Protein AF-A0A842W167-F1 (afdb_monomer_lite)

Secondary structure (DSSP, 8-state):
--GGGGHHHHHHHHHHHHHHHHHHHHHHHHHGGG-HHHHHHHHHHHHHHHHHHHHHHHHSHHHHHHHHHHT--HHHHHHHHHHHHHHHHHHHHHHHHHHHHHHHHHHHH-GGG---S-SS-HHHHHHHHHHHHHHHHHHHHHHHHHHTT--HHHHHHTT-

Structure (mmCIF, N/CA/C/O backbone):
data_AF-A0A842W167-F1
#
_entry.id   AF-A0A842W167-F1
#
loop_
_atom_site.group_PDB
_atom_site.id
_atom_site.type_symbol
_atom_site.label_atom_id
_atom_site.label_alt_id
_atom_site.label_comp_id
_atom_site.label_asym_id
_atom_site.label_entity_id
_atom_site.label_seq_id
_atom_site.pdbx_PDB_ins_code
_atom_site.Cartn_x
_atom_site.Cartn_y
_atom_site.Cartn_z
_atom_site.occupancy
_atom_site.B_iso_or_equiv
_atom_site.auth_seq_id
_atom_site.auth_comp_id
_atom_site.auth_asym_id
_atom_site.auth_atom_id
_atom_site.pdbx_PDB_model_num
ATOM 1 N N . MET A 1 1 ? -19.778 -0.955 2.519 1.00 43.28 1 MET A N 1
ATOM 2 C CA . MET A 1 1 ? -20.334 0.389 2.223 1.00 43.28 1 MET A CA 1
ATOM 3 C C . MET A 1 1 ? -20.007 1.471 3.270 1.00 43.28 1 MET A C 1
ATOM 5 O O . MET A 1 1 ? -20.262 2.632 2.982 1.00 43.28 1 MET A O 1
ATOM 9 N N .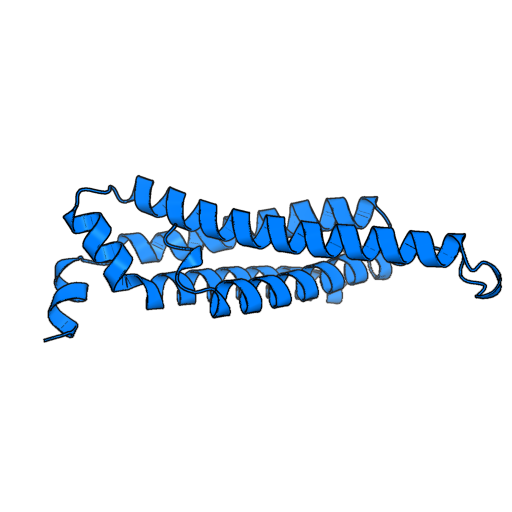 MET A 1 2 ? -19.348 1.172 4.408 1.00 45.38 2 MET A N 1
ATOM 10 C CA . MET A 1 2 ? -18.733 2.222 5.253 1.00 45.38 2 MET A CA 1
ATOM 11 C C . MET A 1 2 ? -17.439 2.811 4.653 1.00 45.38 2 MET A C 1
ATOM 13 O O . MET A 1 2 ? -17.234 4.012 4.775 1.00 45.38 2 MET A O 1
ATOM 17 N N . SER A 1 3 ? -16.626 2.042 3.912 1.00 43.44 3 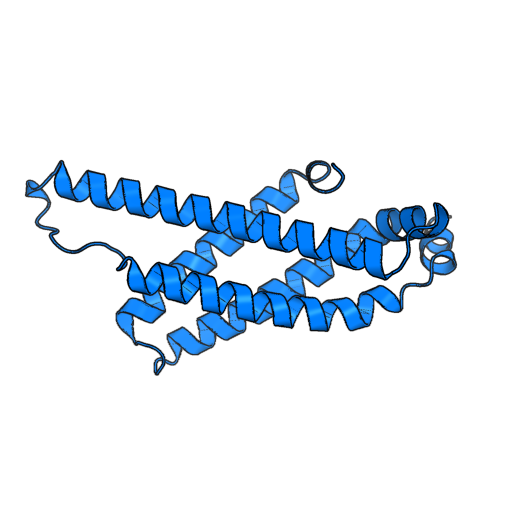SER A N 1
ATOM 18 C CA . SER A 1 3 ? -15.389 2.575 3.295 1.00 43.44 3 SER A CA 1
ATOM 19 C C . SER A 1 3 ? -15.641 3.642 2.213 1.00 43.44 3 SER A C 1
ATOM 21 O O . SER A 1 3 ? -14.847 4.564 2.042 1.00 43.44 3 SER A O 1
ATOM 23 N N . MET A 1 4 ? -16.799 3.606 1.536 1.00 48.00 4 MET A N 1
ATOM 24 C CA . MET A 1 4 ? -17.223 4.656 0.593 1.00 48.00 4 MET A CA 1
ATOM 25 C C . MET A 1 4 ? -17.689 5.952 1.274 1.00 48.00 4 MET A C 1
ATOM 27 O O . MET A 1 4 ? -17.828 6.979 0.605 1.00 48.00 4 MET A O 1
ATOM 31 N N . ARG A 1 5 ? -17.924 5.938 2.593 1.00 56.66 5 ARG A N 1
ATOM 32 C CA . ARG A 1 5 ? -18.454 7.090 3.335 1.00 56.66 5 ARG A CA 1
ATOM 33 C C . ARG A 1 5 ? -17.402 8.181 3.568 1.00 56.66 5 ARG A C 1
ATOM 35 O O . ARG A 1 5 ? -17.774 9.326 3.799 1.00 56.66 5 ARG A O 1
ATOM 42 N N . SER A 1 6 ? -16.109 7.892 3.390 1.00 64.50 6 SER A N 1
ATOM 43 C CA . SER A 1 6 ? -15.054 8.915 3.381 1.00 64.50 6 SER A CA 1
ATOM 44 C C . SER A 1 6 ? -14.264 8.932 2.068 1.00 64.50 6 SER A C 1
ATOM 46 O O . SER A 1 6 ? -13.053 8.702 2.058 1.00 64.50 6 SER A O 1
ATOM 48 N N . ARG A 1 7 ? -14.937 9.242 0.948 1.00 69.69 7 ARG A N 1
ATOM 49 C CA . ARG A 1 7 ? -14.317 9.352 -0.394 1.00 69.69 7 ARG A CA 1
ATOM 50 C C . ARG A 1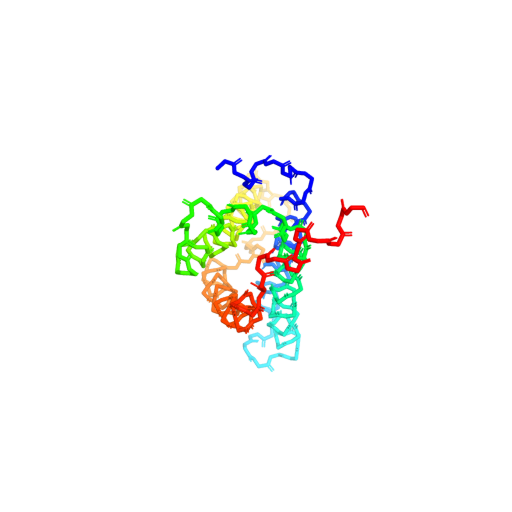 7 ? -12.976 10.102 -0.388 1.00 69.69 7 ARG A C 1
ATOM 52 O O . ARG A 1 7 ? -12.023 9.642 -1.002 1.00 69.69 7 ARG A O 1
ATOM 59 N N . LYS A 1 8 ? -12.874 11.209 0.362 1.00 77.19 8 LYS A N 1
ATOM 60 C CA . LYS A 1 8 ? -11.642 12.016 0.460 1.00 77.19 8 LYS A CA 1
ATOM 61 C C . LYS A 1 8 ? -10.446 11.231 1.015 1.00 77.19 8 LYS A C 1
ATOM 63 O O . LYS A 1 8 ? -9.352 11.343 0.481 1.00 77.19 8 LYS A O 1
ATOM 68 N N . ARG A 1 9 ? -10.644 10.412 2.053 1.00 77.38 9 ARG A N 1
ATOM 69 C CA . ARG A 1 9 ? -9.568 9.608 2.659 1.00 77.38 9 ARG A CA 1
ATOM 70 C C . ARG A 1 9 ? -9.115 8.502 1.734 1.00 77.38 9 ARG A C 1
ATOM 72 O O . ARG A 1 9 ? -7.920 8.339 1.535 1.00 77.38 9 ARG A O 1
ATOM 79 N N . PHE A 1 10 ? -10.078 7.778 1.169 1.00 82.62 10 PHE A N 1
ATOM 80 C CA . PHE A 1 10 ? -9.791 6.707 0.229 1.00 82.62 10 PHE A CA 1
ATOM 81 C C . PHE A 1 10 ? -8.883 7.210 -0.900 1.00 82.62 10 PHE A C 1
ATOM 83 O O . PHE A 1 10 ? -7.847 6.607 -1.155 1.00 82.62 10 PHE A O 1
ATOM 90 N N . ILE A 1 11 ? -9.204 8.369 -1.486 1.00 85.75 11 ILE A N 1
ATOM 91 C CA . ILE A 1 11 ? -8.395 8.986 -2.547 1.00 85.75 11 ILE A CA 1
ATOM 92 C C . ILE A 1 11 ? -6.982 9.333 -2.054 1.00 85.75 11 ILE A C 1
ATOM 94 O O . ILE A 1 11 ? -6.013 8.940 -2.695 1.00 85.75 11 ILE A O 1
ATOM 98 N N . VAL A 1 12 ? -6.845 10.020 -0.913 1.00 86.75 12 VAL A N 1
ATOM 99 C CA . VAL A 1 12 ? -5.529 10.433 -0.383 1.00 86.75 12 VAL A CA 1
ATOM 100 C C . VAL A 1 12 ? -4.630 9.228 -0.094 1.00 86.75 12 VAL A C 1
ATOM 102 O O . VAL A 1 12 ? -3.472 9.217 -0.505 1.00 86.75 12 VAL A O 1
ATOM 105 N N . PHE A 1 13 ? -5.156 8.197 0.570 1.00 83.62 13 PHE A N 1
ATOM 106 C CA . PHE A 1 13 ? -4.376 7.000 0.893 1.00 83.62 13 PHE A CA 1
ATOM 107 C C . PHE A 1 13 ? -4.045 6.174 -0.347 1.00 83.62 13 PHE A C 1
ATOM 109 O O . PHE A 1 13 ? -2.925 5.680 -0.451 1.00 83.62 13 PHE A O 1
ATOM 116 N N . THR A 1 14 ? -4.968 6.094 -1.309 1.00 88.69 14 THR A N 1
ATOM 117 C CA . THR A 1 14 ? -4.703 5.444 -2.597 1.00 88.69 14 THR A CA 1
ATOM 118 C C . THR A 1 14 ? -3.547 6.141 -3.308 1.00 88.69 14 THR A C 1
ATOM 120 O O . THR A 1 14 ? -2.565 5.479 -3.610 1.00 88.69 14 THR A O 1
ATOM 123 N N . LEU A 1 15 ? -3.596 7.469 -3.479 1.00 89.69 15 LEU A N 1
ATOM 124 C CA . LEU A 1 15 ? -2.532 8.237 -4.143 1.00 89.69 15 LEU A CA 1
ATOM 125 C C . LEU A 1 15 ? -1.171 8.079 -3.458 1.00 89.69 15 LEU A C 1
ATOM 127 O O . LEU A 1 15 ? -0.153 7.882 -4.120 1.00 89.69 15 LEU A O 1
ATOM 131 N N . MET A 1 16 ? -1.151 8.132 -2.127 1.00 87.62 16 MET A N 1
ATOM 132 C CA . MET A 1 16 ? 0.067 7.938 -1.345 1.00 87.62 16 MET A CA 1
ATOM 133 C C . MET A 1 16 ? 0.645 6.529 -1.537 1.00 87.62 16 MET A C 1
ATOM 135 O O . MET A 1 16 ? 1.857 6.370 -1.669 1.00 87.62 16 MET A O 1
ATOM 139 N N . TYR A 1 17 ? -0.210 5.505 -1.593 1.00 88.06 17 TYR A N 1
ATOM 140 C CA . TYR A 1 17 ? 0.211 4.122 -1.827 1.00 88.06 17 TYR A CA 1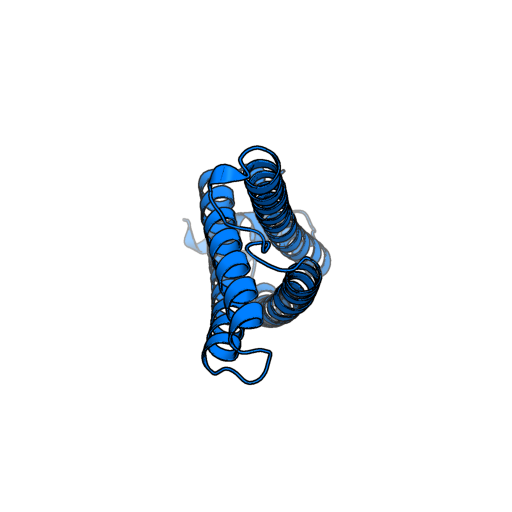
ATOM 141 C C . TYR A 1 17 ? 0.695 3.911 -3.260 1.00 88.06 17 TYR A C 1
ATOM 143 O O . TYR A 1 17 ? 1.683 3.209 -3.461 1.00 88.06 17 TYR A O 1
ATOM 151 N N . THR A 1 18 ? 0.063 4.554 -4.243 1.00 90.62 18 THR A N 1
ATOM 152 C CA . THR A 1 18 ? 0.525 4.562 -5.636 1.00 90.62 18 THR A CA 1
ATOM 153 C C . THR A 1 18 ? 1.936 5.149 -5.728 1.00 90.62 18 THR A C 1
ATOM 155 O O . THR A 1 18 ? 2.817 4.522 -6.310 1.00 90.62 18 THR A O 1
ATOM 158 N N . ALA A 1 19 ? 2.186 6.298 -5.090 1.00 90.06 19 ALA A N 1
ATOM 159 C CA . ALA A 1 19 ? 3.504 6.935 -5.085 1.00 90.06 19 ALA A CA 1
ATOM 160 C C . ALA A 1 19 ? 4.582 6.058 -4.420 1.00 90.06 19 ALA A C 1
ATOM 162 O O . ALA A 1 19 ? 5.674 5.909 -4.965 1.00 90.06 19 ALA A O 1
ATOM 163 N N . LEU A 1 20 ? 4.267 5.428 -3.282 1.00 87.88 20 LEU A N 1
ATOM 164 C CA . LEU A 1 20 ? 5.183 4.497 -2.612 1.00 87.88 20 LEU A CA 1
ATOM 165 C C . LEU A 1 20 ? 5.480 3.260 -3.456 1.00 87.88 20 LEU A C 1
ATOM 167 O O . LEU A 1 20 ? 6.623 2.821 -3.490 1.00 87.88 20 LEU A O 1
ATOM 171 N N . MET A 1 21 ? 4.476 2.694 -4.129 1.00 88.00 21 MET A N 1
ATOM 172 C CA . MET A 1 21 ? 4.683 1.529 -4.989 1.00 88.00 21 MET A CA 1
ATOM 173 C C . MET A 1 21 ? 5.552 1.863 -6.200 1.00 88.00 21 MET A C 1
ATOM 175 O O . MET A 1 21 ? 6.410 1.058 -6.562 1.00 88.00 21 MET A O 1
ATOM 179 N N . ILE A 1 22 ? 5.385 3.051 -6.790 1.00 88.56 22 ILE A N 1
ATOM 180 C CA . ILE A 1 22 ? 6.263 3.533 -7.864 1.00 88.56 22 ILE A CA 1
ATOM 181 C C . ILE A 1 22 ? 7.689 3.698 -7.338 1.00 88.56 22 ILE A C 1
ATOM 183 O O . ILE A 1 22 ? 8.614 3.142 -7.926 1.00 88.56 22 ILE A O 1
ATOM 187 N N . TRP A 1 23 ? 7.865 4.391 -6.207 1.00 88.31 23 TRP A N 1
ATOM 188 C CA . TRP A 1 23 ? 9.182 4.576 -5.591 1.00 88.31 23 TRP A CA 1
ATOM 189 C C . TRP A 1 23 ? 9.840 3.228 -5.306 1.00 88.31 23 TRP A C 1
ATOM 191 O O . TRP A 1 23 ? 10.958 2.980 -5.742 1.00 88.31 23 TRP A O 1
ATOM 201 N N . MET A 1 24 ? 9.155 2.334 -4.600 1.00 85.38 24 MET A N 1
ATOM 202 C CA . MET A 1 24 ? 9.709 1.045 -4.197 1.00 85.38 24 MET A CA 1
ATOM 203 C C . MET A 1 24 ? 10.107 0.188 -5.401 1.00 85.38 24 MET A C 1
ATOM 205 O O . MET A 1 24 ? 11.182 -0.410 -5.395 1.00 85.38 24 MET A O 1
ATOM 209 N N . SER A 1 25 ? 9.282 0.180 -6.448 1.00 86.56 25 SER A N 1
ATOM 210 C CA . SER A 1 25 ? 9.599 -0.515 -7.698 1.00 86.56 25 SER A CA 1
ATOM 211 C C . SER A 1 25 ? 10.811 0.094 -8.404 1.00 86.56 25 SER A C 1
ATOM 213 O O . SER A 1 25 ? 11.648 -0.639 -8.922 1.00 86.56 25 SER A O 1
ATOM 215 N N . TYR A 1 26 ? 10.943 1.421 -8.380 1.00 86.12 26 TYR A N 1
ATOM 216 C CA . TYR A 1 26 ? 12.097 2.125 -8.934 1.00 86.12 26 TYR A CA 1
ATOM 217 C C . TYR A 1 26 ? 13.388 1.845 -8.146 1.00 86.12 26 TYR A C 1
ATOM 219 O O . TYR A 1 26 ? 14.429 1.568 -8.738 1.00 86.12 26 TYR A O 1
ATOM 227 N N . SER A 1 27 ? 13.326 1.838 -6.811 1.00 85.12 27 SER A N 1
ATOM 228 C CA . SER A 1 27 ? 14.463 1.473 -5.956 1.00 85.12 27 SER A CA 1
ATOM 229 C C . SER A 1 27 ? 14.912 0.024 -6.168 1.00 85.12 27 SER A C 1
ATOM 231 O O . SER A 1 27 ? 16.111 -0.246 -6.154 1.00 85.12 27 SER A O 1
ATOM 233 N N . LEU A 1 28 ? 13.971 -0.899 -6.403 1.00 84.19 28 LEU A N 1
ATOM 234 C CA . LEU A 1 28 ? 14.285 -2.288 -6.753 1.00 84.19 28 LEU A CA 1
ATOM 235 C C . LEU A 1 28 ? 15.004 -2.407 -8.101 1.00 84.19 28 LEU A C 1
ATOM 237 O O . LEU A 1 28 ? 15.903 -3.235 -8.227 1.00 84.19 28 LEU A O 1
ATOM 241 N N . GLU A 1 29 ? 14.627 -1.588 -9.084 1.00 84.38 29 GLU A N 1
ATOM 242 C CA . GLU A 1 29 ? 15.272 -1.566 -10.400 1.00 84.38 29 GLU A CA 1
ATOM 243 C C . GLU A 1 29 ? 16.704 -1.011 -10.329 1.00 84.38 29 GLU A C 1
ATOM 245 O O . GLU A 1 29 ? 17.589 -1.552 -10.988 1.00 84.38 29 GLU A O 1
ATOM 250 N N . GLN A 1 30 ? 16.952 0.030 -9.521 1.00 81.06 30 GLN A N 1
ATOM 251 C CA . GLN A 1 30 ? 18.275 0.663 -9.437 1.00 81.06 30 GLN A CA 1
ATOM 252 C C . GLN A 1 30 ? 19.290 -0.079 -8.559 1.00 81.06 30 GLN A C 1
ATOM 254 O O . GLN A 1 30 ? 20.430 -0.259 -8.979 1.00 81.06 30 GLN A O 1
ATOM 259 N N . GLU A 1 31 ? 18.926 -0.458 -7.330 1.00 75.69 31 GLU A N 1
ATOM 260 C CA . GLU A 1 31 ? 19.915 -0.883 -6.320 1.00 75.69 31 GLU A CA 1
ATOM 261 C C . GLU A 1 31 ? 19.751 -2.340 -5.858 1.00 75.69 31 GLU A C 1
ATOM 263 O O . GLU A 1 31 ? 20.497 -2.805 -4.989 1.00 75.69 31 GLU A O 1
ATOM 268 N N . ALA A 1 32 ? 18.789 -3.078 -6.429 1.00 70.12 32 ALA A N 1
ATOM 269 C CA . ALA A 1 32 ? 18.372 -4.399 -5.957 1.00 70.12 32 ALA A CA 1
ATOM 270 C C . ALA A 1 32 ? 18.110 -4.424 -4.425 1.00 70.12 32 ALA A C 1
ATOM 272 O O . ALA A 1 32 ? 18.048 -3.398 -3.747 1.00 70.12 32 ALA A O 1
ATOM 273 N N . ALA A 1 33 ? 17.926 -5.605 -3.830 1.00 68.06 33 ALA A N 1
ATOM 274 C CA . ALA A 1 33 ? 17.582 -5.737 -2.404 1.00 68.06 33 ALA A CA 1
ATOM 275 C C . ALA A 1 33 ? 18.717 -5.357 -1.415 1.00 68.06 33 ALA A C 1
ATOM 277 O O . ALA A 1 33 ? 18.552 -5.500 -0.202 1.00 68.06 33 ALA A O 1
ATOM 278 N N . ALA A 1 34 ? 19.871 -4.897 -1.909 1.00 73.75 34 ALA A N 1
ATOM 279 C CA . ALA A 1 34 ? 21.025 -4.501 -1.098 1.00 73.75 34 ALA A CA 1
ATOM 280 C C . ALA A 1 34 ? 21.135 -2.976 -0.898 1.00 73.75 34 ALA A C 1
ATOM 282 O O . ALA A 1 34 ? 21.896 -2.528 -0.040 1.00 73.75 34 ALA A O 1
ATOM 283 N N . GLY A 1 35 ? 20.374 -2.185 -1.660 1.00 79.19 35 GLY A N 1
ATOM 284 C CA . GLY A 1 35 ? 20.391 -0.727 -1.593 1.00 79.19 35 GLY A CA 1
ATOM 285 C C . GLY A 1 35 ? 19.815 -0.161 -0.298 1.00 79.19 35 GLY A C 1
ATOM 286 O O . GLY A 1 35 ? 18.787 -0.620 0.208 1.00 79.19 35 GLY A O 1
ATOM 287 N N . ILE A 1 36 ? 20.431 0.902 0.223 1.00 82.69 36 ILE A N 1
ATOM 288 C CA . ILE A 1 36 ? 19.878 1.658 1.358 1.00 82.69 36 ILE A CA 1
ATOM 289 C C . ILE A 1 36 ? 18.517 2.255 0.966 1.00 82.69 36 ILE A C 1
ATOM 291 O O . ILE A 1 36 ? 17.586 2.257 1.774 1.00 82.69 36 ILE A O 1
ATOM 295 N N . SER A 1 37 ? 18.371 2.700 -0.288 1.00 81.06 37 SER A N 1
ATOM 296 C CA . SER A 1 37 ? 17.118 3.261 -0.804 1.00 81.06 37 SER A CA 1
ATOM 297 C C . SER A 1 37 ? 15.962 2.253 -0.755 1.00 81.06 37 SER A C 1
ATOM 299 O O . SER A 1 37 ? 14.843 2.615 -0.385 1.00 81.06 37 SER A O 1
ATOM 301 N N . PHE A 1 38 ? 16.244 0.974 -1.027 1.00 80.75 38 PHE A N 1
ATOM 302 C CA . PHE A 1 38 ? 15.276 -0.114 -0.937 1.00 80.75 38 PHE A CA 1
ATOM 303 C C . PHE A 1 38 ? 14.781 -0.315 0.500 1.00 80.75 38 PHE A C 1
ATOM 305 O O . PHE A 1 38 ? 13.573 -0.342 0.744 1.00 80.75 38 PHE A O 1
ATOM 312 N N . TRP A 1 39 ? 15.690 -0.390 1.474 1.00 82.69 39 TRP A N 1
ATOM 313 C CA . TRP A 1 39 ? 15.305 -0.555 2.879 1.00 82.69 39 TRP A CA 1
ATOM 314 C C . TRP A 1 39 ? 14.530 0.649 3.422 1.00 82.69 39 TRP A C 1
ATOM 316 O O . TRP A 1 39 ? 13.590 0.468 4.198 1.00 82.69 39 TRP A O 1
ATOM 326 N N . ILE A 1 40 ? 14.850 1.866 2.970 1.00 85.44 40 ILE A N 1
ATOM 327 C CA . ILE A 1 40 ? 14.068 3.074 3.281 1.00 85.44 40 ILE A CA 1
ATOM 328 C C . ILE A 1 40 ? 12.657 2.980 2.679 1.00 85.44 40 ILE A C 1
ATOM 330 O O . ILE A 1 40 ? 11.680 3.321 3.352 1.00 85.44 40 ILE A O 1
ATOM 334 N N . ALA A 1 41 ? 12.513 2.481 1.449 1.00 81.12 41 ALA A N 1
ATOM 335 C CA . ALA A 1 41 ? 11.207 2.273 0.823 1.00 81.12 41 ALA A CA 1
ATOM 336 C C . ALA A 1 41 ? 10.369 1.229 1.589 1.00 81.12 41 ALA A C 1
ATOM 338 O O . ALA A 1 41 ? 9.200 1.469 1.899 1.00 81.12 41 ALA A O 1
ATOM 339 N N . VAL A 1 42 ? 10.977 0.113 2.001 1.00 82.31 42 VAL A N 1
ATOM 340 C CA . VAL A 1 42 ? 10.308 -0.903 2.831 1.00 82.31 42 VAL A CA 1
ATOM 341 C C . VAL A 1 42 ? 9.892 -0.312 4.178 1.00 82.31 42 VAL A C 1
ATOM 343 O O . VAL A 1 42 ? 8.729 -0.421 4.567 1.00 82.31 42 VAL A O 1
ATOM 346 N N . LEU A 1 43 ? 10.801 0.361 4.884 1.00 84.62 43 LEU A N 1
ATOM 347 C CA . LEU A 1 43 ? 10.513 0.922 6.202 1.00 84.62 43 LEU A CA 1
ATOM 348 C C . LEU A 1 43 ? 9.436 2.009 6.128 1.00 84.62 43 LEU A C 1
ATOM 350 O O . LEU A 1 43 ? 8.509 2.006 6.939 1.00 84.62 43 LEU A O 1
ATOM 354 N N . SER A 1 44 ? 9.496 2.891 5.128 1.00 83.94 44 SER A N 1
ATOM 355 C CA . SER A 1 44 ? 8.460 3.906 4.911 1.00 83.94 44 SER A CA 1
ATOM 356 C C . SER A 1 44 ? 7.099 3.271 4.615 1.00 83.94 44 SER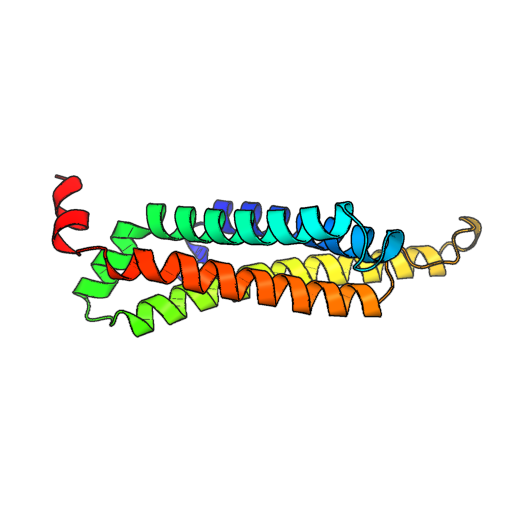 A C 1
ATOM 358 O O . SER A 1 44 ? 6.102 3.719 5.180 1.00 83.94 44 SER A O 1
ATOM 360 N N . SER A 1 45 ? 7.043 2.176 3.847 1.00 80.88 45 SER A N 1
ATOM 361 C CA . SER A 1 45 ? 5.796 1.440 3.597 1.00 80.88 45 SER A CA 1
ATOM 362 C C . SER A 1 45 ? 5.186 0.848 4.875 1.00 80.88 45 SER A C 1
ATOM 364 O O . SER A 1 45 ? 3.978 0.972 5.091 1.00 80.88 45 SER A O 1
ATOM 366 N N . VAL A 1 46 ? 6.008 0.291 5.774 1.00 82.12 46 VAL A N 1
ATOM 367 C CA . VAL A 1 46 ? 5.558 -0.224 7.079 1.00 82.12 46 VAL A CA 1
ATOM 368 C C . VAL A 1 46 ? 5.045 0.918 7.954 1.00 82.12 46 VAL A C 1
ATOM 370 O O . VAL A 1 46 ? 3.957 0.820 8.524 1.00 82.12 46 VAL A O 1
ATOM 373 N N . VAL A 1 47 ? 5.788 2.023 8.037 1.00 84.81 47 VAL A N 1
ATOM 374 C CA . VAL A 1 47 ? 5.394 3.199 8.825 1.00 84.81 47 VAL A CA 1
ATOM 375 C C . VAL A 1 47 ? 4.074 3.778 8.314 1.00 84.81 47 VAL A C 1
ATOM 377 O O . VAL A 1 47 ? 3.175 4.047 9.110 1.00 84.81 47 VAL A O 1
ATOM 380 N N . LEU A 1 48 ? 3.917 3.917 6.997 1.00 82.31 48 LEU A N 1
ATOM 381 C CA . LEU A 1 48 ? 2.708 4.453 6.365 1.00 82.31 48 LEU A CA 1
ATOM 382 C C . LEU A 1 48 ? 1.515 3.502 6.483 1.00 82.31 48 LEU A C 1
ATOM 384 O O . LEU A 1 48 ? 0.391 3.962 6.680 1.00 82.31 48 LEU A O 1
ATOM 388 N N . SER A 1 49 ? 1.750 2.191 6.437 1.00 77.31 49 SER A N 1
ATOM 389 C CA . SER A 1 49 ? 0.756 1.159 6.749 1.00 77.31 49 SER A CA 1
ATOM 390 C C . SER A 1 49 ? 0.229 1.305 8.181 1.00 77.31 49 SER A C 1
ATOM 392 O O . SER A 1 49 ? -0.981 1.415 8.398 1.00 77.31 49 SER A O 1
ATOM 394 N N . VAL A 1 50 ? 1.131 1.403 9.163 1.00 78.81 50 VAL A N 1
ATOM 395 C CA . VAL A 1 50 ? 0.764 1.575 10.577 1.00 78.81 50 VAL A CA 1
ATOM 396 C C . VAL A 1 50 ? 0.048 2.905 10.802 1.00 78.81 50 VAL A C 1
ATOM 398 O O . VAL A 1 50 ? -0.968 2.943 11.497 1.00 78.81 50 VAL A O 1
ATOM 401 N N . LEU A 1 51 ? 0.540 3.990 10.201 1.00 81.88 51 LEU A N 1
ATOM 402 C CA . LEU A 1 51 ? -0.057 5.320 10.302 1.00 81.88 51 LEU A CA 1
ATOM 403 C C . LEU A 1 51 ? -1.458 5.349 9.683 1.00 81.88 51 LEU A C 1
ATOM 405 O O . LEU A 1 51 ? -2.379 5.894 10.291 1.00 81.88 51 LEU A O 1
ATOM 409 N N . TYR A 1 52 ? -1.649 4.726 8.519 1.00 79.00 52 TYR A N 1
ATOM 410 C CA . TYR A 1 52 ? -2.964 4.624 7.892 1.00 79.00 52 TYR A CA 1
ATOM 411 C C . TYR A 1 52 ? -3.939 3.839 8.767 1.00 79.00 52 TYR A C 1
ATOM 413 O O . TYR A 1 52 ? -5.017 4.346 9.082 1.00 79.00 52 TYR A O 1
ATOM 421 N N . ALA A 1 53 ? -3.540 2.647 9.220 1.00 75.25 53 ALA A N 1
ATOM 422 C CA . ALA A 1 53 ? -4.363 1.828 10.100 1.00 75.25 53 ALA A CA 1
ATOM 423 C C . ALA A 1 53 ? -4.721 2.591 11.384 1.00 75.25 53 ALA A C 1
ATOM 425 O O . ALA A 1 53 ? -5.881 2.607 11.794 1.00 75.25 53 ALA A O 1
ATOM 426 N N . TRP A 1 54 ? -3.759 3.298 11.983 1.00 77.69 54 TRP A N 1
ATOM 427 C CA . TRP A 1 54 ? -3.998 4.149 13.145 1.00 77.69 54 TRP A CA 1
ATOM 428 C C . TRP A 1 54 ? -5.051 5.218 12.851 1.00 77.69 54 TRP A C 1
ATOM 430 O O . TRP A 1 54 ? -6.015 5.339 13.610 1.00 77.69 54 TRP A O 1
ATOM 440 N N . ILE A 1 55 ? -4.880 6.016 11.791 1.00 79.94 55 ILE A N 1
ATOM 441 C CA . ILE A 1 55 ? -5.812 7.100 11.436 1.00 79.94 55 ILE A CA 1
ATOM 442 C C . ILE A 1 55 ? -7.214 6.539 11.192 1.00 79.94 55 ILE A C 1
ATOM 444 O O . ILE A 1 55 ? -8.185 7.088 11.720 1.00 79.94 55 ILE A O 1
ATOM 448 N N . LEU A 1 56 ? -7.305 5.427 10.461 1.00 78.31 56 LEU A N 1
ATOM 449 C CA . LEU A 1 56 ? -8.547 4.717 10.174 1.00 78.31 56 LEU A CA 1
ATOM 450 C C . LEU A 1 56 ? -9.281 4.345 11.468 1.00 78.31 56 LEU A C 1
ATOM 452 O O . LEU A 1 56 ? -10.433 4.730 11.666 1.00 78.31 56 LEU A O 1
ATOM 456 N N . ILE A 1 57 ? -8.589 3.680 12.396 1.00 74.62 57 ILE A N 1
ATOM 457 C CA . ILE A 1 57 ? -9.152 3.287 13.695 1.00 74.62 57 ILE A CA 1
ATOM 458 C C . ILE A 1 57 ? -9.564 4.519 14.500 1.00 74.62 57 ILE A C 1
ATOM 460 O O . ILE A 1 57 ? -10.598 4.504 15.168 1.00 74.62 57 ILE A O 1
ATOM 464 N N . ASN A 1 58 ? -8.751 5.578 14.473 1.00 76.88 58 ASN A N 1
ATOM 465 C CA . ASN A 1 58 ? -8.966 6.747 15.311 1.00 76.88 58 ASN A CA 1
ATOM 466 C C . ASN A 1 58 ? -10.203 7.554 14.915 1.00 76.88 58 ASN A C 1
ATOM 468 O O . ASN A 1 58 ? -10.873 8.097 15.793 1.00 76.88 58 ASN A O 1
ATOM 472 N N . GLN A 1 59 ? -10.488 7.641 13.621 1.00 76.06 59 GLN A N 1
ATOM 473 C CA . GLN A 1 59 ? -11.631 8.390 13.106 1.00 76.06 59 GLN A CA 1
ATOM 474 C C . GLN A 1 59 ? -12.916 7.562 13.124 1.00 76.06 59 GLN A C 1
ATOM 476 O O . GLN A 1 59 ? -13.987 8.101 13.386 1.00 76.06 59 GLN A O 1
ATOM 481 N N . GLU A 1 60 ? -12.812 6.246 12.939 1.00 76.56 60 GLU A N 1
ATOM 482 C CA . GLU A 1 60 ? -13.966 5.342 12.944 1.00 76.56 60 GLU A CA 1
ATOM 483 C C . GLU A 1 60 ? -14.285 4.776 14.337 1.00 76.56 60 GLU A C 1
ATOM 485 O O . GLU A 1 60 ? -15.081 3.846 14.446 1.00 76.56 60 GLU A O 1
ATOM 490 N N . LYS A 1 61 ? -13.724 5.316 15.434 1.00 78.50 61 LYS A N 1
ATOM 491 C CA . LYS A 1 61 ? -13.971 4.788 16.797 1.00 78.50 61 LYS A CA 1
ATOM 492 C C . LYS A 1 61 ? -15.457 4.642 17.118 1.00 78.50 61 LYS A C 1
ATOM 494 O O . LYS A 1 61 ? -15.840 3.666 17.758 1.00 78.50 61 LYS A O 1
ATOM 499 N N . LEU A 1 62 ? -16.288 5.585 16.669 1.00 76.88 62 LEU A N 1
ATOM 500 C CA . LEU A 1 62 ? -17.735 5.525 16.870 1.00 76.88 62 LEU A CA 1
ATOM 501 C C . LEU A 1 62 ? -18.404 4.479 15.968 1.00 76.88 62 LEU A C 1
ATOM 503 O O . LEU A 1 62 ? -19.244 3.719 16.445 1.00 76.88 62 LEU A O 1
ATOM 507 N N . GLY A 1 63 ? -18.007 4.385 14.696 1.00 79.75 63 GLY A N 1
ATOM 508 C CA . GLY A 1 63 ? -18.475 3.325 13.796 1.00 79.75 63 GLY A CA 1
ATOM 509 C C . GLY A 1 63 ? -18.141 1.933 14.343 1.00 79.75 63 GLY A C 1
ATOM 510 O O . GLY A 1 63 ? -18.988 1.049 14.398 1.00 79.75 63 GLY A O 1
ATOM 511 N N . LEU A 1 64 ? -16.933 1.765 14.877 1.00 81.38 64 LEU A N 1
ATOM 512 C CA . LEU A 1 64 ? -16.492 0.524 15.509 1.00 81.38 64 LEU A CA 1
ATOM 513 C C . LEU A 1 64 ? -17.226 0.242 16.829 1.00 81.38 64 LEU A C 1
ATOM 515 O O . LEU A 1 64 ? -17.588 -0.902 17.095 1.00 81.38 64 LEU A O 1
ATOM 519 N N . ALA A 1 65 ? -17.473 1.261 17.658 1.00 80.81 65 ALA A N 1
ATOM 520 C CA . ALA A 1 65 ? -18.225 1.101 18.904 1.00 80.81 65 ALA A CA 1
ATOM 521 C C . ALA A 1 65 ? -19.692 0.729 18.643 1.00 80.81 65 ALA A C 1
ATOM 523 O O . ALA A 1 65 ? -20.213 -0.167 19.301 1.00 80.81 65 ALA A O 1
ATOM 524 N N . THR A 1 66 ? -20.332 1.360 17.656 1.00 83.75 66 THR A N 1
ATOM 525 C CA . THR A 1 66 ? -21.708 1.036 17.249 1.00 83.75 66 THR A CA 1
ATOM 526 C C . THR A 1 66 ? -21.809 -0.372 16.665 1.00 83.75 66 THR A C 1
ATOM 528 O O . THR A 1 66 ? -22.711 -1.108 17.054 1.00 83.75 66 THR A O 1
ATOM 531 N N . LEU A 1 67 ? -20.845 -0.806 15.843 1.00 85.38 67 LEU A N 1
ATOM 532 C CA . LEU A 1 67 ? -20.766 -2.198 15.375 1.00 85.38 67 LEU A CA 1
ATOM 533 C C . LEU A 1 67 ? -20.683 -3.189 16.546 1.00 85.38 67 LEU A C 1
ATOM 535 O O . LEU A 1 67 ? -21.428 -4.169 16.569 1.00 85.38 67 LEU A O 1
ATOM 539 N N . LYS A 1 68 ? -19.853 -2.907 17.561 1.00 84.62 68 LYS A N 1
ATOM 540 C CA . LYS A 1 68 ? -19.794 -3.732 18.783 1.00 84.62 68 LYS A CA 1
ATOM 541 C C . LYS A 1 68 ? -21.126 -3.754 19.543 1.00 84.62 68 LYS A C 1
ATOM 543 O O . LYS A 1 68 ? -21.485 -4.794 20.080 1.00 84.62 68 LYS A O 1
ATOM 548 N N . CYS A 1 69 ? -21.870 -2.647 19.573 1.00 85.06 69 CYS A N 1
ATOM 549 C CA . CYS A 1 69 ? -23.200 -2.589 20.193 1.00 85.06 69 CYS A CA 1
ATOM 550 C C . CYS A 1 69 ? -24.268 -3.384 19.424 1.00 85.06 69 CYS A C 1
ATOM 552 O O . CYS A 1 69 ? -25.208 -3.870 20.042 1.00 85.06 69 CYS A O 1
ATOM 554 N N . ILE A 1 70 ? -24.118 -3.541 18.106 1.00 88.62 70 ILE A N 1
ATOM 555 C CA . ILE A 1 70 ? -25.009 -4.354 17.258 1.00 88.62 70 ILE A CA 1
ATOM 556 C C . ILE A 1 70 ? -24.684 -5.860 17.383 1.00 88.62 70 ILE A C 1
ATOM 558 O O . ILE A 1 70 ? -25.450 -6.700 16.922 1.00 88.62 70 ILE A O 1
ATOM 562 N N . GLY A 1 71 ? -23.578 -6.216 18.048 1.00 89.25 71 GLY A N 1
ATOM 563 C CA . GLY A 1 71 ? -23.180 -7.602 18.306 1.00 89.25 71 GLY A CA 1
ATOM 564 C C . GLY A 1 71 ? -22.023 -8.109 17.444 1.00 89.25 71 GLY A C 1
ATOM 565 O O . GLY A 1 71 ? -21.727 -9.300 17.483 1.00 89.25 71 GLY A O 1
ATOM 566 N N . TYR A 1 72 ? -21.336 -7.239 16.690 1.00 89.50 72 TYR A N 1
ATOM 567 C CA . TYR A 1 72 ? -20.144 -7.649 15.940 1.00 89.50 72 TYR A CA 1
ATOM 568 C C . TYR A 1 72 ? -19.032 -8.098 16.887 1.00 89.50 72 TYR A C 1
ATOM 570 O O . TYR A 1 72 ? -18.682 -7.400 17.848 1.00 89.50 72 TYR A O 1
ATOM 578 N N . THR A 1 73 ? -18.414 -9.233 16.569 1.00 87.50 73 THR A N 1
ATOM 579 C CA . THR A 1 73 ? -17.248 -9.704 17.308 1.00 87.50 73 THR A CA 1
ATOM 580 C C . THR A 1 73 ? -16.006 -8.902 16.921 1.00 87.50 73 THR A C 1
ATOM 582 O O . THR A 1 73 ? -15.924 -8.239 15.883 1.00 87.50 73 THR A O 1
ATOM 585 N N . ASN A 1 74 ? -14.968 -8.998 17.751 1.00 82.62 74 ASN A N 1
ATOM 586 C CA . ASN A 1 74 ? -13.662 -8.429 17.427 1.00 82.62 74 ASN A CA 1
ATOM 587 C C . ASN A 1 74 ? -13.068 -9.006 16.126 1.00 82.62 74 ASN A C 1
ATOM 589 O O . ASN A 1 74 ? -12.300 -8.321 15.451 1.00 82.62 74 ASN A O 1
ATOM 593 N N . ASN A 1 75 ? -13.416 -10.250 15.784 1.00 84.44 75 ASN A N 1
ATOM 594 C CA . ASN A 1 75 ? -12.928 -10.919 14.584 1.00 84.44 75 ASN A CA 1
ATOM 595 C C . ASN A 1 75 ? -13.601 -10.363 13.322 1.00 84.44 75 ASN A C 1
ATOM 597 O O . ASN A 1 75 ? -12.928 -10.140 12.321 1.00 84.44 75 ASN A O 1
ATOM 601 N N . ASP A 1 76 ? -14.896 -10.051 13.395 1.00 86.75 76 ASP A N 1
ATOM 602 C CA . ASP A 1 76 ? -15.638 -9.449 12.281 1.00 86.75 76 ASP A CA 1
ATOM 603 C C . ASP A 1 76 ? -15.115 -8.043 11.975 1.00 86.75 76 ASP A C 1
ATOM 605 O O . ASP A 1 76 ? -14.821 -7.704 10.829 1.00 86.75 76 ASP A O 1
ATOM 609 N N . ILE A 1 77 ? -14.903 -7.245 13.026 1.00 82.69 77 ILE A N 1
ATOM 610 C CA . ILE A 1 77 ? -14.304 -5.908 12.919 1.00 82.69 77 ILE A CA 1
ATOM 611 C C . ILE A 1 77 ? -12.906 -5.982 12.299 1.00 82.69 77 ILE A C 1
ATOM 613 O O . ILE A 1 77 ? -12.555 -5.156 11.455 1.00 82.69 77 ILE A O 1
ATOM 617 N N . ARG A 1 78 ? -12.112 -6.986 12.687 1.00 79.38 78 ARG A N 1
ATOM 618 C CA . ARG A 1 78 ? -10.788 -7.221 12.108 1.00 79.38 78 ARG A CA 1
ATOM 619 C C . ARG A 1 78 ? -10.888 -7.471 10.606 1.00 79.38 78 ARG A C 1
ATOM 621 O O . ARG A 1 78 ? -10.173 -6.827 9.848 1.00 79.38 78 ARG A O 1
ATOM 628 N N . THR A 1 79 ? -11.772 -8.366 10.179 1.00 83.62 79 THR A N 1
ATOM 629 C CA . THR A 1 79 ? -11.953 -8.695 8.759 1.00 83.62 79 THR A CA 1
ATOM 630 C C . THR A 1 79 ? -12.382 -7.473 7.944 1.00 83.62 79 THR A C 1
ATOM 632 O O . THR A 1 79 ? -11.883 -7.281 6.840 1.00 83.62 79 THR A O 1
ATOM 635 N N . ILE A 1 80 ? -13.224 -6.596 8.504 1.00 84.81 80 ILE A N 1
ATOM 636 C CA . ILE A 1 80 ? -13.629 -5.337 7.854 1.00 84.81 80 ILE A CA 1
ATOM 637 C C . ILE A 1 80 ? -12.429 -4.405 7.639 1.00 84.81 80 ILE A C 1
ATOM 639 O O . ILE A 1 80 ? -12.238 -3.909 6.530 1.00 84.81 80 ILE A O 1
ATOM 643 N N . ILE A 1 81 ? -11.604 -4.187 8.670 1.00 80.06 81 ILE A N 1
ATOM 644 C CA . ILE A 1 81 ? -10.424 -3.307 8.580 1.00 80.06 81 ILE A CA 1
ATOM 645 C C . ILE A 1 81 ? -9.394 -3.877 7.596 1.00 80.06 81 ILE A C 1
ATOM 647 O O . ILE A 1 81 ? -8.856 -3.142 6.771 1.00 80.06 81 ILE A O 1
ATOM 651 N N . ILE A 1 82 ? -9.142 -5.188 7.657 1.00 81.12 82 ILE A N 1
ATOM 652 C CA . ILE A 1 82 ? -8.244 -5.876 6.720 1.00 81.12 82 ILE A CA 1
ATOM 653 C C . ILE A 1 82 ? -8.760 -5.731 5.288 1.00 81.12 82 ILE A C 1
ATOM 655 O O . ILE A 1 82 ? -7.987 -5.385 4.399 1.00 81.12 82 ILE A O 1
ATOM 659 N N . GLY A 1 83 ? -10.060 -5.942 5.073 1.00 84.00 83 GLY A N 1
ATOM 660 C CA . GLY A 1 83 ? -10.689 -5.786 3.766 1.00 84.00 83 GLY A CA 1
ATOM 661 C C . GLY A 1 83 ? -10.556 -4.369 3.210 1.00 84.00 83 GLY A C 1
ATOM 662 O O . GLY A 1 83 ? -10.286 -4.213 2.025 1.00 84.00 83 GLY A O 1
ATOM 663 N N . GLU A 1 84 ? -10.680 -3.335 4.047 1.00 83.12 84 GLU A N 1
ATOM 664 C CA . GLU A 1 84 ? -10.483 -1.944 3.615 1.00 83.12 84 GLU A CA 1
ATOM 665 C C . GLU A 1 84 ? -9.036 -1.670 3.194 1.00 83.12 84 GLU A C 1
ATOM 667 O O . GLU A 1 84 ? -8.810 -1.054 2.152 1.00 83.12 84 GLU A O 1
ATOM 672 N N . ILE A 1 85 ? -8.059 -2.167 3.955 1.00 80.69 85 ILE A N 1
ATOM 673 C CA . ILE A 1 85 ? -6.642 -1.996 3.618 1.00 80.69 85 ILE A CA 1
ATOM 674 C C . ILE A 1 85 ? -6.318 -2.743 2.322 1.00 80.69 85 ILE A C 1
ATOM 676 O O . ILE A 1 85 ? -5.809 -2.123 1.396 1.00 80.69 85 ILE A O 1
ATOM 680 N N . ILE A 1 86 ? -6.691 -4.023 2.206 1.00 83.50 86 ILE A N 1
ATOM 681 C CA . ILE A 1 86 ? -6.497 -4.813 0.976 1.00 83.50 86 ILE A CA 1
ATOM 682 C C . ILE A 1 86 ? -7.173 -4.139 -0.224 1.00 83.50 86 ILE A C 1
ATOM 684 O O . ILE A 1 86 ? -6.638 -4.141 -1.332 1.00 83.50 86 ILE A O 1
ATOM 688 N N . TRP A 1 87 ? -8.341 -3.531 -0.023 1.00 86.94 87 TRP A N 1
ATOM 689 C CA . TRP A 1 87 ? -9.039 -2.819 -1.085 1.00 86.94 87 TRP A CA 1
ATOM 690 C C . TRP A 1 87 ? -8.253 -1.601 -1.584 1.00 86.94 87 TRP A C 1
ATOM 692 O O . TRP A 1 87 ? -8.040 -1.462 -2.788 1.00 86.94 87 TRP A O 1
ATOM 702 N N . VAL A 1 88 ? -7.775 -0.738 -0.680 1.00 86.94 88 VAL A N 1
ATOM 703 C CA . VAL A 1 88 ? -6.955 0.435 -1.045 1.00 86.94 88 VAL A CA 1
ATOM 704 C C . VAL A 1 88 ? -5.692 0.014 -1.790 1.00 86.94 88 VAL A C 1
ATOM 706 O O . VAL A 1 88 ? -5.285 0.665 -2.750 1.00 86.94 88 VAL A O 1
ATOM 709 N N . THR A 1 89 ? -5.080 -1.089 -1.376 1.00 85.12 89 THR A N 1
ATOM 710 C CA . THR A 1 89 ? -3.794 -1.540 -1.912 1.00 85.12 89 THR A CA 1
ATOM 711 C C . THR A 1 89 ? -3.963 -2.179 -3.276 1.00 85.12 89 THR A C 1
ATOM 713 O O . THR A 1 89 ? -3.188 -1.882 -4.181 1.00 85.12 89 THR A O 1
ATOM 716 N N . THR A 1 90 ? -5.044 -2.937 -3.462 1.00 87.44 90 THR A N 1
ATOM 717 C CA . THR A 1 90 ? -5.460 -3.460 -4.767 1.00 87.44 90 THR A CA 1
ATOM 718 C C . THR A 1 90 ? -5.739 -2.325 -5.748 1.00 87.44 90 THR A C 1
ATOM 720 O O . THR A 1 90 ? -5.246 -2.352 -6.871 1.00 87.44 90 THR A O 1
ATOM 723 N N . VAL A 1 91 ? -6.480 -1.289 -5.338 1.00 90.62 91 VAL A N 1
ATOM 724 C CA . VAL A 1 91 ? -6.771 -0.145 -6.219 1.00 90.62 91 VAL A CA 1
ATOM 725 C C . VAL A 1 91 ? -5.502 0.632 -6.557 1.00 90.62 91 VAL A C 1
ATOM 727 O O . VAL A 1 91 ? -5.279 0.961 -7.720 1.00 90.62 91 VAL A O 1
ATOM 730 N N . ALA A 1 92 ? -4.639 0.891 -5.575 1.00 89.38 92 ALA A N 1
ATOM 731 C CA . ALA A 1 92 ? -3.364 1.548 -5.825 1.00 89.38 92 ALA A CA 1
ATOM 732 C C . ALA A 1 92 ? -2.479 0.725 -6.780 1.00 89.38 92 ALA A C 1
ATOM 734 O O . ALA A 1 92 ? -1.835 1.311 -7.647 1.00 89.38 92 ALA A O 1
ATOM 735 N N . PHE A 1 93 ? -2.495 -0.608 -6.675 1.00 88.31 93 PHE A N 1
ATOM 736 C CA . PHE A 1 93 ? -1.788 -1.500 -7.593 1.00 88.31 93 PHE A CA 1
ATOM 737 C C . PHE A 1 93 ? -2.338 -1.401 -9.019 1.00 88.31 93 PHE A C 1
ATOM 739 O O . PHE A 1 93 ? -1.559 -1.228 -9.952 1.00 88.31 93 PHE A O 1
ATOM 746 N N . LEU A 1 94 ? -3.662 -1.450 -9.190 1.00 91.06 94 LEU A N 1
ATOM 747 C CA . LEU A 1 94 ? -4.293 -1.319 -10.506 1.00 91.06 94 LEU A CA 1
ATOM 748 C C . LEU A 1 94 ? -3.918 0.003 -11.186 1.00 91.06 94 LEU A C 1
ATOM 750 O O . LEU A 1 94 ? -3.627 0.010 -12.376 1.00 91.06 94 LEU A O 1
ATOM 754 N N . ILE A 1 95 ? -3.846 1.103 -10.428 1.00 92.31 95 ILE A N 1
ATOM 755 C CA . ILE A 1 95 ? -3.404 2.404 -10.955 1.00 92.31 95 ILE A CA 1
ATOM 756 C C . ILE A 1 95 ? -1.948 2.343 -11.439 1.00 92.31 95 ILE A C 1
ATOM 758 O O . ILE A 1 95 ? -1.643 2.852 -12.515 1.00 92.31 95 ILE A O 1
ATOM 762 N N . VAL A 1 96 ? -1.046 1.728 -10.666 1.00 90.25 96 VAL A N 1
ATOM 763 C CA . VAL A 1 96 ? 0.364 1.564 -11.064 1.00 90.25 96 VAL A CA 1
ATOM 764 C C . VAL A 1 96 ? 0.483 0.682 -12.310 1.00 90.25 96 VAL A C 1
ATOM 766 O O . VAL A 1 96 ? 1.215 1.030 -13.234 1.00 90.25 96 VAL A O 1
ATOM 769 N N . ALA A 1 97 ? -0.252 -0.431 -12.356 1.00 87.94 97 ALA A N 1
ATOM 770 C CA . ALA A 1 97 ? -0.259 -1.345 -13.494 1.00 87.94 97 ALA A CA 1
ATOM 771 C C . ALA A 1 97 ? -0.748 -0.653 -14.775 1.00 87.94 97 ALA A C 1
ATOM 773 O O . ALA A 1 97 ? -0.069 -0.718 -15.798 1.00 87.94 97 ALA A O 1
ATOM 774 N N . GLU A 1 98 ? -1.866 0.072 -14.701 1.00 91.88 98 GLU A N 1
ATOM 775 C CA . GLU A 1 98 ? -2.424 0.821 -15.833 1.00 91.88 98 GLU A CA 1
ATOM 776 C C . GLU A 1 98 ? -1.441 1.887 -16.340 1.00 91.88 98 GLU A C 1
ATOM 778 O O . GLU A 1 98 ? -1.190 2.005 -17.540 1.00 91.88 98 GLU A O 1
ATOM 783 N N . MET A 1 99 ? -0.803 2.622 -15.423 1.00 90.50 99 MET A N 1
ATOM 784 C CA . MET A 1 99 ? 0.201 3.634 -15.764 1.00 90.50 99 MET A CA 1
ATOM 785 C C . MET A 1 99 ? 1.398 3.033 -16.517 1.00 90.50 99 MET A C 1
ATOM 787 O O . MET A 1 99 ? 1.882 3.625 -17.482 1.00 90.50 99 MET A O 1
ATOM 791 N N . LEU A 1 100 ? 1.855 1.846 -16.113 1.00 88.00 100 LEU A N 1
ATOM 792 C CA . LEU A 1 100 ? 2.972 1.141 -16.750 1.00 88.00 100 LEU A CA 1
ATOM 793 C C . LEU A 1 100 ? 2.605 0.580 -18.126 1.00 88.00 100 LEU A C 1
ATOM 795 O O . LEU A 1 100 ? 3.414 0.669 -19.051 1.00 88.00 100 LEU A O 1
ATOM 799 N N . ILE A 1 101 ? 1.383 0.066 -18.284 1.00 88.19 101 ILE A N 1
ATOM 800 C CA . ILE A 1 101 ? 0.862 -0.373 -19.585 1.00 88.19 101 ILE A CA 1
ATOM 801 C C . ILE A 1 101 ? 0.813 0.812 -20.554 1.00 88.19 101 ILE A C 1
ATOM 803 O O . ILE A 1 101 ? 1.325 0.712 -21.671 1.00 88.19 101 ILE A O 1
ATOM 807 N N . HIS A 1 102 ? 0.274 1.957 -20.124 1.00 90.00 102 HIS A N 1
ATOM 808 C CA . HIS A 1 102 ? 0.238 3.160 -20.956 1.00 90.00 102 HIS A CA 1
ATOM 809 C C . HIS A 1 102 ? 1.632 3.677 -21.304 1.00 90.00 102 HIS A C 1
ATOM 811 O O . HIS A 1 102 ? 1.871 4.050 -22.451 1.00 90.00 102 HIS A O 1
ATOM 817 N N . TYR A 1 103 ? 2.566 3.658 -20.353 1.00 86.94 103 TYR A N 1
ATOM 818 C CA . TYR A 1 103 ? 3.951 4.037 -20.614 1.00 86.94 103 TYR A CA 1
ATOM 819 C C . TYR A 1 103 ? 4.594 3.143 -21.685 1.00 86.94 103 TYR A C 1
ATOM 821 O O . TYR A 1 103 ? 5.179 3.642 -22.647 1.00 86.94 103 TYR A O 1
ATOM 829 N N . SER A 1 104 ? 4.436 1.822 -21.560 1.00 85.19 104 SER A N 1
ATOM 830 C CA . SER A 1 104 ? 4.955 0.869 -22.543 1.00 85.19 104 SER A CA 1
ATOM 831 C C . SER A 1 104 ? 4.318 1.064 -23.919 1.00 85.19 104 SER A C 1
ATOM 833 O O . SER A 1 104 ? 5.028 1.028 -24.923 1.00 85.19 104 SER A O 1
ATOM 835 N N . ALA A 1 105 ? 3.009 1.324 -23.976 1.00 87.06 105 ALA A N 1
ATOM 836 C CA . ALA A 1 105 ? 2.322 1.614 -25.228 1.00 87.06 105 ALA A CA 1
ATOM 837 C C . ALA A 1 105 ? 2.898 2.866 -25.908 1.00 87.06 105 ALA A C 1
ATOM 839 O O . ALA A 1 105 ? 3.190 2.826 -27.100 1.00 87.06 105 ALA A O 1
ATOM 840 N N . VAL A 1 106 ? 3.122 3.955 -25.161 1.00 88.19 106 VAL A N 1
ATOM 841 C CA . VAL A 1 106 ? 3.705 5.196 -25.702 1.00 88.19 106 VAL A CA 1
ATOM 842 C C . VAL A 1 106 ? 5.084 4.944 -26.318 1.00 88.19 106 VAL A C 1
ATOM 844 O O . VAL A 1 106 ? 5.332 5.396 -27.431 1.00 88.19 106 VAL A O 1
ATOM 847 N N . ILE A 1 107 ? 5.958 4.181 -25.659 1.00 87.06 107 ILE A N 1
ATOM 848 C CA . ILE A 1 107 ? 7.281 3.851 -26.219 1.00 87.06 107 ILE A CA 1
ATOM 849 C C . ILE A 1 107 ? 7.161 3.102 -27.550 1.00 87.06 107 ILE A C 1
ATOM 851 O O . ILE A 1 107 ? 7.858 3.430 -28.508 1.00 87.06 107 ILE A O 1
ATOM 855 N N . ILE A 1 108 ? 6.260 2.120 -27.623 1.00 85.62 108 ILE A N 1
ATOM 856 C CA . ILE A 1 108 ? 6.070 1.304 -28.828 1.00 85.62 108 ILE A CA 1
ATOM 857 C C . ILE A 1 108 ? 5.500 2.144 -29.981 1.00 85.62 108 ILE A C 1
ATOM 859 O O . ILE A 1 108 ? 5.927 1.986 -31.124 1.00 85.62 108 ILE A O 1
ATOM 863 N N . TYR A 1 109 ? 4.556 3.047 -29.699 1.00 88.50 109 TYR A N 1
ATOM 864 C CA . TYR A 1 109 ? 3.927 3.887 -30.724 1.00 88.50 109 TYR A CA 1
ATOM 865 C C . TYR A 1 109 ? 4.816 5.037 -31.215 1.00 88.50 109 TYR A C 1
ATOM 867 O O . TYR A 1 109 ? 4.656 5.478 -32.354 1.00 88.50 109 TYR A O 1
ATOM 875 N N . PHE A 1 110 ? 5.750 5.520 -30.392 1.00 89.19 110 PHE A N 1
ATOM 876 C CA . PHE A 1 110 ? 6.594 6.678 -30.700 1.00 89.19 110 PHE A CA 1
ATOM 877 C C . PHE A 1 110 ? 8.096 6.313 -30.692 1.00 89.19 110 PHE A C 1
ATOM 879 O O . PHE A 1 110 ? 8.859 6.830 -29.871 1.00 89.19 110 PHE A O 1
ATOM 886 N N . PRO A 1 111 ? 8.569 5.471 -31.637 1.00 81.25 111 PRO A N 1
ATOM 887 C CA . PRO A 1 111 ? 9.945 4.959 -31.647 1.00 81.25 111 PRO A CA 1
ATOM 888 C C . PRO A 1 111 ? 11.018 6.040 -31.870 1.00 81.25 111 PRO A C 1
ATOM 890 O O . PRO A 1 111 ? 12.188 5.830 -31.559 1.00 81.25 111 PRO A O 1
ATOM 893 N N . PHE A 1 112 ? 10.641 7.225 -32.362 1.00 86.38 112 PHE A N 1
ATOM 894 C CA . PHE A 1 112 ? 11.557 8.362 -32.514 1.00 86.38 112 PHE A CA 1
ATOM 895 C C . PHE A 1 112 ? 12.018 8.972 -31.180 1.00 86.38 112 PHE A C 1
ATOM 897 O O . PHE A 1 112 ? 12.922 9.802 -31.180 1.00 86.38 112 PHE A O 1
ATOM 904 N N . LEU A 1 113 ? 11.423 8.577 -30.047 1.00 82.38 113 LEU A N 1
ATOM 905 C CA . LEU A 1 113 ? 11.863 9.002 -28.715 1.00 82.38 113 LEU A CA 1
ATOM 906 C C . LEU A 1 113 ? 13.194 8.356 -28.291 1.00 82.38 113 LEU A C 1
ATOM 908 O O . LEU A 1 113 ? 13.792 8.804 -27.317 1.00 82.38 113 LEU A O 1
ATOM 912 N N . GLY A 1 114 ? 13.661 7.312 -28.989 1.00 79.31 114 GLY A N 1
ATOM 913 C CA . GLY A 1 114 ? 14.942 6.650 -28.707 1.00 79.31 114 GLY A CA 1
ATOM 914 C C . GLY A 1 114 ? 14.988 5.862 -27.391 1.00 79.31 114 GLY A C 1
ATOM 915 O O . GLY A 1 114 ? 16.031 5.315 -27.043 1.00 79.31 114 GLY A O 1
ATOM 916 N N . ILE A 1 115 ? 13.870 5.779 -26.667 1.00 80.38 115 ILE A N 1
ATOM 917 C CA . ILE A 1 115 ? 13.721 4.960 -25.463 1.00 80.38 115 ILE A CA 1
ATOM 918 C C . ILE A 1 115 ? 13.325 3.557 -25.917 1.00 80.38 115 ILE A C 1
ATOM 920 O O . ILE A 1 115 ? 12.322 3.394 -26.604 1.00 80.38 115 ILE A O 1
ATOM 924 N N . THR A 1 116 ? 14.114 2.552 -25.555 1.00 76.31 116 THR A N 1
ATOM 925 C CA . THR A 1 116 ? 13.847 1.144 -25.905 1.00 76.31 116 THR A CA 1
ATOM 926 C C . THR A 1 116 ? 13.525 0.291 -24.683 1.00 76.31 116 THR A C 1
ATOM 928 O O . THR A 1 116 ? 12.850 -0.729 -24.811 1.00 76.31 116 THR A O 1
ATOM 931 N N . ASP A 1 117 ? 13.930 0.747 -23.497 1.00 76.44 117 ASP A N 1
ATOM 932 C CA . ASP A 1 117 ? 13.729 0.028 -22.249 1.00 76.44 117 ASP A CA 1
ATOM 933 C C . ASP A 1 117 ? 12.435 0.452 -21.530 1.00 76.44 117 ASP A C 1
ATOM 935 O O . ASP A 1 117 ? 12.093 1.640 -21.492 1.00 76.44 117 ASP A O 1
ATOM 939 N N . PRO A 1 118 ? 11.700 -0.500 -20.924 1.00 76.31 118 PRO A N 1
ATOM 940 C CA . PRO A 1 118 ? 10.548 -0.186 -20.087 1.00 76.31 118 PRO A CA 1
ATOM 941 C C . PRO A 1 118 ? 10.985 0.543 -18.808 1.00 76.31 118 PRO A C 1
ATOM 943 O O . PRO A 1 118 ? 12.036 0.249 -18.248 1.00 76.31 118 PRO A O 1
ATOM 946 N N . PHE A 1 119 ? 10.134 1.442 -18.295 1.00 77.88 119 PHE A N 1
ATOM 947 C CA . PHE A 1 119 ? 10.431 2.234 -17.092 1.00 77.88 119 PHE A CA 1
ATOM 948 C C . PHE A 1 119 ? 10.719 1.366 -15.861 1.00 77.88 119 PHE A C 1
ATOM 950 O O . PHE A 1 119 ? 11.600 1.677 -15.067 1.00 77.88 119 PHE A O 1
ATOM 957 N N . ILE A 1 120 ? 9.952 0.285 -15.694 1.00 82.12 120 ILE A N 1
ATOM 958 C CA . ILE A 1 120 ? 10.092 -0.688 -14.608 1.00 82.12 120 ILE A CA 1
ATOM 959 C C . ILE A 1 120 ? 9.817 -2.068 -15.202 1.00 82.12 120 ILE A C 1
ATOM 961 O O . ILE A 1 120 ? 8.808 -2.263 -15.889 1.00 82.12 120 ILE A O 1
ATOM 965 N N . LYS A 1 121 ? 10.679 -3.049 -14.922 1.00 83.31 121 LYS A N 1
ATOM 966 C CA . LYS A 1 121 ? 10.460 -4.427 -15.379 1.00 83.31 121 LYS A CA 1
ATOM 967 C C . LYS A 1 121 ? 9.250 -5.057 -14.687 1.00 83.31 121 LYS A C 1
ATOM 969 O O . LYS A 1 121 ? 9.073 -4.930 -13.476 1.00 83.31 121 LYS A O 1
ATOM 974 N N . ALA A 1 122 ? 8.467 -5.841 -15.433 1.00 78.19 122 ALA A N 1
ATOM 975 C CA . ALA A 1 122 ? 7.280 -6.527 -14.910 1.00 78.19 122 ALA A CA 1
ATOM 976 C C . ALA A 1 122 ? 7.572 -7.411 -13.680 1.00 78.19 122 ALA A C 1
ATOM 978 O O . ALA A 1 122 ? 6.781 -7.450 -12.738 1.00 78.19 122 ALA A O 1
ATOM 979 N N . GLY A 1 123 ? 8.738 -8.068 -13.653 1.00 80.69 123 GLY A N 1
ATOM 980 C CA . GLY A 1 123 ? 9.179 -8.864 -12.502 1.00 80.69 123 GLY A CA 1
ATOM 981 C C . GLY A 1 123 ? 9.360 -8.033 -11.228 1.00 80.69 123 GLY A C 1
ATOM 982 O O . GLY A 1 123 ? 8.941 -8.459 -10.152 1.00 80.69 123 GLY A O 1
ATOM 983 N N . ASN A 1 124 ? 9.898 -6.817 -11.353 1.00 83.62 124 ASN A N 1
ATOM 984 C CA . ASN A 1 124 ? 10.116 -5.921 -10.219 1.00 83.62 124 ASN A CA 1
ATOM 985 C C . ASN A 1 124 ? 8.796 -5.390 -9.662 1.00 83.62 124 ASN A C 1
ATOM 987 O O . ASN A 1 124 ? 8.640 -5.326 -8.449 1.00 83.62 124 ASN A O 1
ATOM 991 N N . ILE A 1 125 ? 7.806 -5.127 -10.519 1.00 82.69 125 ILE A N 1
ATOM 992 C CA . ILE A 1 125 ? 6.445 -4.775 -10.082 1.00 82.69 125 ILE A CA 1
ATOM 993 C C . ILE A 1 125 ? 5.838 -5.918 -9.259 1.00 82.69 125 ILE A C 1
ATOM 995 O O . ILE A 1 125 ? 5.315 -5.684 -8.170 1.00 82.69 125 ILE A O 1
ATOM 999 N N . GLY A 1 126 ? 5.941 -7.159 -9.747 1.00 82.88 126 GLY A N 1
ATOM 1000 C CA . GLY A 1 126 ? 5.446 -8.340 -9.034 1.00 82.88 126 GLY A CA 1
ATOM 1001 C C . GLY A 1 126 ? 6.082 -8.503 -7.650 1.00 82.88 126 GLY A C 1
ATOM 1002 O O . GLY A 1 126 ? 5.379 -8.725 -6.661 1.00 82.88 126 GLY A O 1
ATOM 1003 N N . LEU A 1 127 ? 7.402 -8.319 -7.562 1.00 84.31 127 LEU A N 1
ATOM 1004 C CA . LEU A 1 127 ? 8.127 -8.332 -6.290 1.00 84.31 127 LEU A CA 1
ATOM 1005 C C . LEU A 1 127 ? 7.697 -7.188 -5.366 1.00 84.31 127 LEU A C 1
ATOM 1007 O O . LEU A 1 127 ? 7.470 -7.430 -4.179 1.00 84.31 127 LEU A O 1
ATOM 1011 N N . THR A 1 128 ? 7.516 -5.973 -5.892 1.00 85.44 128 THR A N 1
ATOM 1012 C CA . THR A 1 128 ? 7.016 -4.833 -5.112 1.00 85.44 128 THR A CA 1
ATOM 1013 C C . THR A 1 128 ? 5.660 -5.139 -4.496 1.00 85.44 128 THR A C 1
ATOM 1015 O O . THR A 1 128 ? 5.479 -4.879 -3.312 1.00 85.44 128 THR A O 1
ATOM 1018 N N . ILE A 1 129 ? 4.720 -5.735 -5.238 1.00 84.12 129 ILE A N 1
ATOM 1019 C CA . ILE A 1 129 ? 3.399 -6.101 -4.696 1.00 84.12 129 ILE A CA 1
ATOM 1020 C C . ILE A 1 129 ? 3.549 -7.069 -3.528 1.00 84.12 129 ILE A C 1
ATOM 1022 O O . ILE A 1 129 ? 2.937 -6.860 -2.479 1.00 84.12 129 ILE A O 1
ATOM 1026 N N . GLY A 1 130 ? 4.356 -8.120 -3.694 1.00 83.88 130 GLY A N 1
ATOM 1027 C CA . GLY A 1 130 ? 4.570 -9.121 -2.650 1.00 83.88 130 GLY A CA 1
ATOM 1028 C C . GLY A 1 130 ? 5.157 -8.501 -1.383 1.00 83.88 130 GLY A C 1
ATOM 1029 O O . GLY A 1 130 ? 4.633 -8.703 -0.286 1.00 83.88 130 GLY A O 1
ATOM 1030 N N . LEU A 1 131 ? 6.197 -7.681 -1.537 1.00 83.50 131 LEU A N 1
ATOM 1031 C CA . LEU A 1 131 ? 6.863 -7.009 -0.423 1.00 83.50 131 LEU A CA 1
ATOM 1032 C C . LEU A 1 131 ? 5.965 -5.965 0.249 1.00 83.50 131 LEU A C 1
ATOM 1034 O O . LEU A 1 131 ? 5.888 -5.921 1.476 1.00 83.50 131 LEU A O 1
ATOM 1038 N N . PHE A 1 132 ? 5.248 -5.162 -0.536 1.00 82.69 132 PHE A N 1
ATOM 1039 C CA . PHE A 1 132 ? 4.335 -4.135 -0.038 1.00 82.69 132 PHE A CA 1
ATOM 1040 C C . PHE A 1 132 ? 3.143 -4.762 0.695 1.00 82.69 132 PHE A C 1
ATOM 1042 O O . PHE A 1 132 ? 2.783 -4.324 1.788 1.00 82.69 132 PHE A O 1
ATOM 1049 N N . THR A 1 133 ? 2.590 -5.855 0.161 1.00 82.44 133 THR A N 1
ATOM 1050 C CA . THR A 1 133 ? 1.540 -6.642 0.827 1.00 82.44 133 THR A CA 1
ATOM 1051 C C . THR A 1 133 ? 2.062 -7.253 2.128 1.00 82.44 133 THR A C 1
ATOM 1053 O O . THR A 1 133 ? 1.396 -7.168 3.160 1.00 82.44 133 THR A O 1
ATOM 1056 N N . GLY A 1 134 ? 3.277 -7.810 2.128 1.00 83.44 134 GLY A N 1
ATOM 1057 C CA . GLY A 1 134 ? 3.916 -8.343 3.335 1.00 83.44 134 GLY A CA 1
ATOM 1058 C C . GLY A 1 134 ? 4.113 -7.279 4.421 1.00 83.44 134 GLY A C 1
ATOM 1059 O O . GLY A 1 134 ? 3.705 -7.473 5.570 1.00 83.44 134 GLY A O 1
ATOM 1060 N N . ALA A 1 135 ? 4.655 -6.117 4.049 1.00 81.12 135 ALA A N 1
ATOM 1061 C CA . ALA A 1 135 ? 4.815 -4.962 4.934 1.00 81.12 135 ALA A CA 1
ATOM 1062 C C . ALA A 1 135 ? 3.473 -4.491 5.525 1.00 81.12 135 ALA A C 1
ATOM 1064 O O . ALA A 1 135 ? 3.387 -4.098 6.693 1.00 81.12 135 ALA A O 1
ATOM 1065 N N . GLN A 1 136 ? 2.395 -4.579 4.747 1.00 78.38 136 GLN A N 1
ATOM 1066 C CA . GLN A 1 136 ? 1.055 -4.216 5.198 1.00 78.38 136 GLN A CA 1
ATOM 1067 C C . GLN A 1 136 ? 0.449 -5.214 6.164 1.00 78.38 136 GLN A C 1
ATOM 1069 O O . GLN A 1 136 ? -0.106 -4.790 7.176 1.00 78.38 136 GLN A O 1
ATOM 1074 N N . VAL A 1 137 ? 0.593 -6.516 5.913 1.00 79.75 137 VAL A N 1
ATOM 1075 C CA . VAL A 1 137 ? 0.151 -7.553 6.856 1.00 79.75 137 VAL A CA 1
ATOM 1076 C C . VAL A 1 137 ? 0.807 -7.340 8.223 1.00 79.75 137 VAL A C 1
ATOM 1078 O O . VAL A 1 137 ? 0.120 -7.381 9.245 1.00 79.75 137 VAL A O 1
ATOM 1081 N N . LEU A 1 138 ? 2.103 -7.015 8.260 1.00 77.38 138 LEU A N 1
ATOM 1082 C CA . LEU A 1 138 ? 2.799 -6.687 9.509 1.00 77.38 138 LEU A CA 1
ATOM 1083 C C . LEU A 1 138 ? 2.217 -5.443 10.194 1.00 77.38 138 LEU A C 1
ATOM 1085 O O . LEU A 1 138 ? 1.931 -5.475 11.393 1.00 77.38 138 LEU A O 1
ATOM 1089 N N . GLY A 1 139 ? 1.980 -4.363 9.445 1.00 72.38 139 GLY A N 1
ATOM 1090 C CA . GLY A 1 139 ? 1.369 -3.151 10.000 1.00 72.38 139 GLY A CA 1
ATOM 1091 C C . GLY A 1 139 ? -0.051 -3.375 10.534 1.00 72.38 139 GLY A C 1
ATOM 1092 O O . GLY A 1 139 ? -0.402 -2.853 11.595 1.00 72.38 139 GLY A O 1
ATOM 1093 N N . ILE A 1 140 ? -0.841 -4.225 9.872 1.00 73.06 140 ILE A N 1
ATOM 1094 C CA . ILE A 1 140 ? -2.178 -4.648 10.313 1.00 73.06 140 ILE A CA 1
ATOM 1095 C C . ILE A 1 140 ? -2.102 -5.405 11.638 1.00 73.06 140 ILE A C 1
ATOM 1097 O O . ILE A 1 140 ? -2.868 -5.106 12.557 1.00 73.06 140 ILE A O 1
ATOM 1101 N N . LEU A 1 141 ? -1.194 -6.378 11.756 1.00 75.50 141 LEU A N 1
ATOM 1102 C CA . LEU A 1 141 ? -1.028 -7.164 12.982 1.00 75.50 141 LEU A CA 1
ATOM 1103 C C . LEU A 1 141 ? -0.646 -6.267 14.168 1.00 75.50 141 LEU A C 1
ATOM 1105 O O . LEU A 1 141 ? -1.185 -6.418 15.269 1.00 75.50 141 LEU A O 1
ATOM 1109 N N . LEU A 1 142 ? 0.219 -5.277 13.934 1.00 72.12 142 LEU A N 1
ATOM 1110 C CA . LEU A 1 142 ? 0.586 -4.285 14.944 1.00 72.12 142 LEU A CA 1
ATOM 1111 C C . LEU A 1 142 ? -0.601 -3.390 15.326 1.00 72.12 142 LEU A C 1
ATOM 1113 O O . LEU A 1 142 ? -0.861 -3.196 16.518 1.00 72.12 142 LEU A O 1
ATOM 1117 N N . ALA A 1 143 ? -1.365 -2.891 14.352 1.00 66.50 143 ALA A N 1
ATOM 1118 C CA . ALA A 1 143 ? -2.547 -2.065 14.605 1.00 66.50 143 ALA A CA 1
ATOM 1119 C C . ALA A 1 143 ? -3.653 -2.837 15.353 1.00 66.50 143 ALA A C 1
ATOM 1121 O O . ALA A 1 143 ? -4.274 -2.306 16.280 1.00 66.50 143 ALA A O 1
ATOM 1122 N N . TYR A 1 144 ? -3.850 -4.115 15.020 1.00 67.81 144 TYR A N 1
ATOM 1123 C CA . TYR A 1 144 ? -4.823 -5.016 15.645 1.00 67.81 144 TYR A CA 1
ATOM 1124 C C . TYR A 1 144 ? -4.656 -5.110 17.166 1.00 67.81 144 TYR A C 1
ATOM 1126 O O . TYR A 1 144 ? -5.644 -5.022 17.903 1.00 67.81 144 TYR A O 1
ATOM 1134 N N . SER A 1 145 ? -3.410 -5.189 17.646 1.00 67.31 145 SER A N 1
ATOM 1135 C CA . SER A 1 145 ? -3.094 -5.239 19.083 1.00 67.31 145 SER A CA 1
ATOM 1136 C C . SER A 1 145 ? -3.669 -4.054 19.879 1.00 67.31 145 SER A C 1
ATOM 1138 O O . SER A 1 145 ? -3.888 -4.152 21.093 1.00 67.31 145 SER A O 1
ATOM 1140 N N . ARG A 1 146 ? -3.950 -2.933 19.200 1.00 65.06 146 ARG A N 1
ATOM 1141 C CA . ARG A 1 146 ? -4.520 -1.722 19.796 1.00 65.06 146 ARG A CA 1
ATOM 1142 C C . ARG A 1 146 ? -6.037 -1.618 19.629 1.00 65.06 146 ARG A C 1
ATOM 1144 O O . ARG A 1 146 ? -6.696 -1.178 20.570 1.00 65.06 146 ARG A O 1
ATOM 1151 N N . VAL A 1 147 ? -6.610 -2.070 18.508 1.00 61.38 147 VAL A N 1
ATOM 1152 C CA . VAL A 1 147 ? -8.071 -2.022 18.247 1.00 61.38 147 VAL A CA 1
ATOM 1153 C C . VAL A 1 147 ? -8.867 -2.825 19.268 1.00 61.38 147 VAL A C 1
ATOM 1155 O O . VAL A 1 147 ? -9.900 -2.367 19.762 1.00 61.38 147 VAL A O 1
ATOM 1158 N N . LEU A 1 148 ? -8.372 -4.011 19.627 1.00 61.47 148 LEU A N 1
ATOM 1159 C CA . LEU A 1 148 ? -9.043 -4.896 20.582 1.00 61.47 148 LEU A CA 1
ATOM 1160 C C . LEU A 1 148 ? -9.260 -4.254 21.956 1.00 61.47 148 LEU A C 1
ATOM 1162 O O . LEU A 1 148 ? -10.188 -4.628 22.671 1.00 61.47 148 LEU A O 1
ATOM 1166 N N . LYS A 1 149 ? -8.430 -3.271 22.321 1.00 65.75 149 LYS A N 1
ATOM 1167 C CA . LYS A 1 149 ? -8.461 -2.628 23.639 1.00 65.75 149 LYS A CA 1
ATOM 1168 C C . LYS A 1 149 ? -9.496 -1.501 23.744 1.00 65.75 149 LYS A C 1
ATOM 1170 O O . LYS A 1 149 ? -9.712 -0.989 24.842 1.00 65.75 149 LYS A O 1
ATOM 1175 N N . LEU A 1 150 ? -10.159 -1.112 22.649 1.00 64.75 150 LEU A N 1
ATOM 1176 C CA . LEU A 1 150 ? -11.192 -0.072 22.681 1.00 64.75 150 LEU A CA 1
ATOM 1177 C C . LEU A 1 150 ? -12.467 -0.588 23.370 1.00 64.75 150 LEU A C 1
ATOM 1179 O O . LEU A 1 150 ? -13.184 -1.440 22.831 1.00 64.75 150 LEU A O 1
ATOM 1183 N N . ARG A 1 151 ? -12.750 -0.039 24.560 1.00 66.06 151 ARG A N 1
ATOM 1184 C CA . ARG A 1 151 ? -13.979 -0.279 25.333 1.00 66.06 151 ARG A CA 1
ATOM 1185 C C . ARG A 1 151 ? -15.138 0.555 24.748 1.00 66.06 151 ARG A C 1
ATOM 1187 O O . ARG A 1 151 ? -15.034 1.784 24.773 1.00 66.06 151 ARG A O 1
ATOM 1194 N N . PRO A 1 152 ? -16.249 -0.059 24.287 1.00 65.00 152 PRO A N 1
ATOM 1195 C CA . PRO A 1 152 ? -17.367 0.650 23.642 1.00 65.00 152 PRO A CA 1
ATOM 1196 C C . PRO A 1 152 ? -17.966 1.779 24.494 1.00 65.00 152 PRO A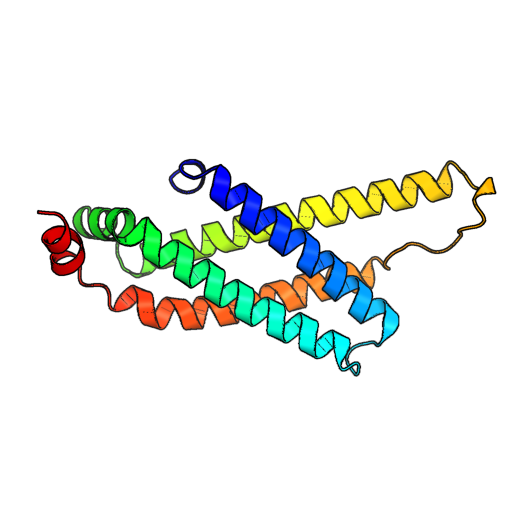 C 1
ATOM 1198 O O . PRO A 1 152 ? -18.256 2.859 23.992 1.00 65.00 152 PRO A O 1
ATOM 1201 N N . ILE A 1 153 ? -18.069 1.554 25.808 1.00 65.44 153 ILE A N 1
ATOM 1202 C CA . ILE A 1 153 ? -18.668 2.495 26.770 1.00 65.44 153 ILE A CA 1
ATOM 1203 C C . ILE A 1 153 ? -17.865 3.803 26.868 1.00 65.44 153 ILE A C 1
ATOM 1205 O O . ILE A 1 153 ? -18.442 4.876 27.020 1.00 65.44 153 ILE A O 1
ATOM 1209 N N . VAL A 1 154 ? -16.536 3.733 26.746 1.00 66.25 154 VAL A N 1
ATOM 1210 C CA . VAL A 1 154 ? -15.669 4.921 26.806 1.00 66.25 154 VAL A CA 1
ATOM 1211 C C . VAL A 1 154 ? -15.784 5.732 25.516 1.00 66.25 154 VAL A C 1
ATOM 1213 O O . VAL A 1 154 ? -15.846 6.955 25.573 1.00 66.25 154 VAL A O 1
ATOM 1216 N N . ALA A 1 155 ? -15.878 5.063 24.362 1.00 61.47 155 ALA A N 1
ATOM 1217 C CA . ALA A 1 155 ? -16.032 5.731 23.070 1.00 61.47 155 ALA A CA 1
ATOM 1218 C C . ALA A 1 155 ? -17.366 6.494 22.951 1.00 61.47 155 ALA A C 1
ATOM 1220 O O . ALA A 1 155 ? -17.398 7.557 22.340 1.00 61.47 155 ALA A O 1
ATOM 1221 N N . LEU A 1 156 ? -18.442 5.982 23.561 1.00 62.19 156 LEU A N 1
ATOM 1222 C CA . LEU A 1 156 ? -19.760 6.630 23.561 1.00 62.19 156 LEU A CA 1
ATOM 1223 C C . LEU A 1 156 ? -19.883 7.756 24.602 1.00 62.19 156 LEU A C 1
ATOM 1225 O O . LEU A 1 156 ? -20.592 8.727 24.365 1.00 62.19 156 LEU A O 1
ATOM 1229 N N . ARG A 1 157 ? -19.193 7.653 25.748 1.00 65.25 157 ARG A N 1
ATOM 1230 C CA . ARG A 1 157 ? -19.294 8.638 26.843 1.00 65.25 157 ARG A CA 1
ATOM 1231 C C . ARG A 1 157 ? -18.621 9.980 26.529 1.00 65.25 157 ARG A C 1
ATOM 1233 O O . ARG A 1 157 ? -19.065 10.996 27.045 1.00 65.25 157 ARG A O 1
ATOM 1240 N N . VAL A 1 158 ? -17.565 9.994 25.715 1.00 61.56 158 VAL A N 1
ATOM 1241 C CA . VAL A 1 158 ? -16.756 11.202 25.436 1.00 61.56 158 VAL A CA 1
ATOM 1242 C C . VAL A 1 158 ? -17.493 12.249 24.578 1.00 61.56 158 VAL A C 1
ATOM 1244 O O . VAL A 1 158 ? -16.998 13.358 24.431 1.00 61.56 158 VAL A O 1
ATOM 1247 N N . MET A 1 159 ? -18.677 11.942 24.041 1.00 51.41 159 MET A N 1
ATOM 1248 C CA . MET A 1 159 ? -19.442 12.855 23.173 1.00 51.41 159 MET A CA 1
ATOM 1249 C C . MET A 1 159 ? -20.805 13.263 23.748 1.00 51.41 159 MET A C 1
ATOM 1251 O O . MET A 1 159 ? -21.762 13.439 22.995 1.00 51.41 159 MET A O 1
ATOM 1255 N N . LYS A 1 160 ? -20.888 13.396 25.076 1.00 45.38 160 LYS A N 1
ATOM 1256 C CA . LYS A 1 160 ? -21.956 14.159 25.730 1.00 45.38 160 LYS A CA 1
ATOM 1257 C C . LYS A 1 160 ? -21.522 15.602 25.931 1.00 45.38 160 LYS A C 1
ATOM 1259 O O . LYS A 1 160 ? -20.347 15.787 26.313 1.00 45.38 160 LYS A O 1
#

pLDDT: mean 79.43, std 10.02, range [43.28, 92.31]

Foldseek 3Di:
DVLVVCVVLLVVLLVVLLVLLLQLLLCCVPPNPVDPSNVVSLVVLLVSLLVSLVVVCVVCVLVLLVCVVVPDDLVNVLVVSVVSVVVSNVSSLVVNVVVQVVQVVCCVVCVVVVDDDRSGDPVSSVVSSVSSVVSNVVSSVVSSVVSVPRDSVVSVVVPD

Sequence (160 aa):
MMSMRSRKRFIVFTLMYTALMIWMSYSLEQEAAAGISFWIAVLSSVVLSVLYAWILINQEKLGLATLKCIGYTNNDIRTIIIGEIIWVTTVAFLIVAEMLIHYSAVIIYFPFLGITDPFIKAGNIGLTIGLFTGAQVLGILLAYSRVLKLRPIVALRVMK

Radius of gyration: 19.15 Å; chains: 1; bounding box: 46×25×59 Å